Protein AF-A0A2H6BNV5-F1 (afdb_monomer_lite)

Foldseek 3Di:
DDDDPDVVCVVLDDPDDDPVSVVVVVVVCVVVCVPPFDDDPQLFGFCDDDDPVCPPPLSLKGAQVVLQVVLVVCVVVVVNVSSVSSVVSVVVLCVVLVVLVVCVVVVVDDPVPVVSHDDRMARRPVRHDDDPPDDDDDDDDDDPDDDDDDD

Sequence (151 aa):
MLVVHNEKILDFIKYRYSLGDLQRLSAFLSENDVLRFPHLKNGLFPAALVSNETEYTGYANVWLRDNVYLAYSHYIIGQTAIAVKNIQTLMNYFQKFQRRFINIIQGRVNPEKIRERPHIRFEGRTRLFVTCYGSIGGHKLTKSFSGKRLN

Secondary structure (DSSP, 8-state):
----SSGGGGGG--SS--HHHHHHHHHHHHHTTTT-----TTSPPPSS---TTTGGGTTTEEEHHHHHHHHHHHHHTT-HHHHHHHHHHHHHHHHHTHHHHHHHHTT-S-TT-GGGSPPSEEETTT--B-------S--------------

pLDDT: mean 78.8, std 21.8, range [28.17, 97.56]

Organism: NCBI:txid449468

Structure (mmCIF, N/CA/C/O backbone):
data_AF-A0A2H6BNV5-F1
#
_entry.id   AF-A0A2H6BNV5-F1
#
loop_
_atom_site.group_PDB
_atom_site.id
_atom_site.type_symbol
_atom_site.label_atom_id
_atom_site.label_alt_id
_atom_site.label_comp_id
_atom_site.label_asym_id
_atom_site.label_entity_id
_atom_site.label_seq_id
_atom_site.pdbx_PDB_ins_code
_atom_site.Cartn_x
_atom_site.Cartn_y
_atom_site.Cartn_z
_atom_site.occupancy
_atom_site.B_iso_or_equiv
_atom_site.auth_seq_id
_atom_site.auth_comp_id
_atom_site.auth_asym_id
_atom_site.auth_atom_id
_atom_site.pdbx_PDB_model_num
ATOM 1 N N . MET A 1 1 ? 6.605 13.158 29.397 1.00 72.75 1 MET A N 1
ATOM 2 C CA . MET A 1 1 ? 5.371 13.950 29.211 1.00 72.75 1 MET A CA 1
ATOM 3 C C . MET A 1 1 ? 4.685 13.438 27.956 1.00 72.75 1 MET A C 1
ATOM 5 O O . MET A 1 1 ? 5.343 13.393 26.924 1.00 72.75 1 MET A O 1
ATOM 9 N N . LEU A 1 2 ? 3.442 12.965 28.051 1.00 79.81 2 LEU A N 1
ATOM 10 C CA . LEU A 1 2 ? 2.674 12.534 26.880 1.00 79.81 2 LEU A CA 1
ATOM 11 C C . LEU A 1 2 ? 2.121 13.789 26.192 1.00 79.81 2 LEU A C 1
ATOM 13 O O . LEU A 1 2 ? 1.402 14.553 26.828 1.00 79.81 2 LEU A O 1
ATOM 17 N N . VAL A 1 3 ? 2.478 14.017 24.929 1.00 86.06 3 VAL A N 1
ATOM 18 C CA . VAL A 1 3 ? 1.901 15.099 24.120 1.00 86.06 3 VAL A CA 1
ATOM 19 C C . VAL A 1 3 ? 0.809 14.490 23.254 1.00 86.06 3 VAL A C 1
ATOM 21 O O . VAL A 1 3 ? 1.086 13.600 22.452 1.00 86.06 3 VAL A O 1
ATOM 24 N N . VAL A 1 4 ? -0.430 14.948 23.429 1.00 85.75 4 VAL A N 1
ATOM 25 C CA . VAL A 1 4 ? -1.581 14.492 22.646 1.00 85.75 4 VAL A CA 1
ATOM 26 C C . VAL A 1 4 ? -2.132 15.673 21.858 1.00 85.75 4 VAL A C 1
ATOM 28 O O . VAL A 1 4 ? -2.553 16.664 22.438 1.00 85.75 4 VAL A O 1
ATOM 31 N N . HIS A 1 5 ? -2.101 15.570 20.529 1.00 86.94 5 HIS A N 1
ATOM 32 C CA . HIS A 1 5 ? -2.532 16.644 19.624 1.00 86.94 5 HIS A CA 1
ATOM 33 C C . HIS A 1 5 ? -4.038 16.640 19.333 1.00 86.94 5 HIS A C 1
ATOM 35 O O . HIS A 1 5 ? -4.577 17.638 18.870 1.00 86.94 5 HIS A O 1
ATOM 41 N N . ASN A 1 6 ? -4.714 15.519 19.586 1.00 88.19 6 ASN A N 1
ATOM 42 C CA . ASN A 1 6 ? -6.161 15.396 19.478 1.00 88.19 6 ASN A CA 1
ATOM 43 C C . ASN A 1 6 ? -6.688 14.820 20.789 1.00 88.19 6 ASN A C 1
ATOM 45 O O . ASN A 1 6 ? -6.557 13.622 21.037 1.00 88.19 6 ASN A O 1
ATOM 49 N N . GLU A 1 7 ? -7.263 15.682 21.625 1.00 91.00 7 GLU A N 1
ATOM 50 C CA . GLU A 1 7 ? -7.723 15.325 22.971 1.00 91.00 7 GLU A CA 1
ATOM 51 C C . GLU A 1 7 ? -8.748 14.186 22.963 1.00 91.00 7 GLU A C 1
ATOM 53 O O . GLU A 1 7 ? -8.742 13.370 23.878 1.00 91.00 7 GLU A O 1
ATOM 58 N N . LYS A 1 8 ? -9.531 14.026 21.884 1.00 89.38 8 LYS A N 1
ATOM 59 C CA . LYS A 1 8 ? -10.486 12.911 21.734 1.00 89.38 8 LYS A CA 1
ATOM 60 C C . LYS A 1 8 ? -9.814 11.534 21.752 1.00 89.38 8 LYS A C 1
ATOM 62 O O . LYS A 1 8 ? -10.470 10.539 22.030 1.00 89.38 8 LYS A O 1
ATOM 67 N N . ILE A 1 9 ? -8.515 11.453 21.447 1.00 90.12 9 ILE A N 1
ATOM 68 C CA . ILE A 1 9 ? -7.757 10.193 21.487 1.00 90.12 9 ILE A CA 1
ATOM 69 C C . ILE A 1 9 ? -7.527 9.736 22.934 1.00 90.12 9 ILE A C 1
ATOM 71 O O . ILE A 1 9 ? -7.398 8.533 23.160 1.00 90.12 9 ILE A O 1
ATOM 75 N N . LEU A 1 10 ? -7.515 10.651 23.914 1.00 91.19 10 LEU A N 1
ATOM 76 C CA . LEU A 1 10 ? -7.280 10.315 25.325 1.00 91.19 10 LEU A CA 1
ATOM 77 C C . LEU A 1 10 ? -8.274 9.265 25.837 1.00 91.19 10 LEU A C 1
ATOM 79 O O . LEU A 1 10 ? -7.857 8.332 26.521 1.00 91.19 10 LEU A O 1
ATOM 83 N N . ASP A 1 11 ? -9.539 9.344 25.417 1.00 90.75 11 ASP A N 1
ATOM 84 C CA . ASP A 1 11 ? -10.604 8.405 25.803 1.00 90.75 11 ASP A CA 1
ATOM 85 C C . ASP A 1 11 ? -10.349 6.962 25.331 1.00 90.75 11 ASP A C 1
ATOM 87 O O . ASP A 1 11 ? -10.892 5.993 25.881 1.00 90.75 11 ASP A O 1
ATOM 91 N N . PHE A 1 12 ? -9.499 6.804 24.316 1.00 92.00 12 PHE A N 1
ATOM 92 C CA . PHE A 1 12 ? -9.137 5.517 23.735 1.00 92.00 12 PHE A CA 1
ATOM 93 C C . PHE A 1 12 ? -7.801 4.972 24.251 1.00 92.00 12 PHE A C 1
ATOM 95 O O . PHE A 1 12 ? -7.521 3.799 24.016 1.00 92.00 12 PHE A O 1
ATOM 102 N N . ILE A 1 13 ? -6.988 5.754 24.974 1.00 91.94 13 ILE A N 1
ATOM 103 C CA . ILE A 1 13 ? -5.702 5.287 25.519 1.00 91.94 13 ILE A CA 1
ATOM 104 C C . ILE A 1 13 ? -5.954 4.500 26.808 1.00 91.94 13 ILE A C 1
ATOM 106 O O . ILE A 1 13 ? -6.187 5.068 27.874 1.00 91.94 13 ILE A O 1
ATOM 110 N N . LYS A 1 14 ? -5.881 3.168 26.723 1.00 92.81 14 LYS A N 1
ATOM 111 C CA . LYS A 1 14 ? -6.129 2.265 27.859 1.00 92.81 14 LYS A CA 1
ATOM 112 C C . LYS A 1 14 ? -4.999 1.259 28.049 1.00 92.81 14 LYS A C 1
ATOM 114 O O . LYS A 1 14 ? -4.362 0.832 27.090 1.00 92.81 14 LYS A O 1
ATOM 119 N N . TYR A 1 15 ? -4.780 0.840 29.298 1.00 93.62 15 TYR A N 1
ATOM 120 C CA . TYR A 1 15 ? -3.805 -0.210 29.631 1.00 93.62 15 TYR A CA 1
ATOM 121 C C . TYR A 1 15 ? -4.262 -1.605 29.169 1.00 93.62 15 TYR A C 1
ATOM 123 O O . TYR A 1 15 ? -3.446 -2.441 28.789 1.00 93.62 15 TYR A O 1
ATOM 131 N N . ARG A 1 16 ? -5.577 -1.861 29.185 1.00 95.81 16 ARG A N 1
ATOM 132 C CA . ARG A 1 16 ? -6.206 -3.082 28.666 1.00 95.81 16 ARG A CA 1
ATOM 133 C C . ARG A 1 16 ? -7.441 -2.712 27.856 1.00 95.81 16 ARG A C 1
ATOM 135 O O . ARG A 1 16 ? -8.156 -1.783 28.224 1.00 95.81 16 ARG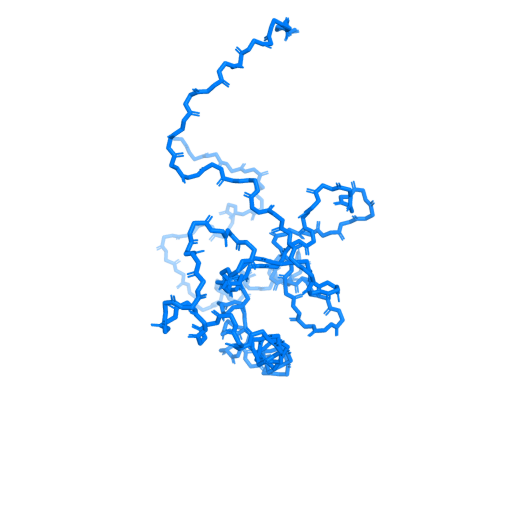 A O 1
ATOM 142 N N . TYR A 1 17 ? -7.689 -3.466 26.791 1.00 96.94 17 TYR A N 1
ATOM 143 C CA . TYR A 1 17 ? -8.820 -3.259 25.892 1.00 96.94 17 TYR A CA 1
ATOM 144 C C . TYR A 1 17 ? -9.797 -4.427 26.001 1.00 96.94 17 TYR A C 1
ATOM 146 O O . TYR A 1 17 ? -9.391 -5.587 25.931 1.00 96.94 17 TYR A O 1
ATOM 154 N N . SER A 1 18 ? -11.082 -4.116 26.154 1.00 96.81 18 SER A N 1
ATOM 155 C CA . SER A 1 18 ? -12.172 -5.069 25.933 1.00 96.81 18 SER A CA 1
ATOM 156 C C . SER A 1 18 ? -12.588 -5.090 24.458 1.00 96.81 18 SER A C 1
ATOM 158 O O . SER A 1 18 ? -12.257 -4.181 23.694 1.00 96.81 18 SER A O 1
ATOM 160 N N . LEU A 1 19 ? -13.379 -6.087 24.052 1.00 96.94 19 LEU A N 1
ATOM 161 C CA . LEU A 1 19 ? -13.967 -6.118 22.707 1.00 96.94 19 LEU A CA 1
ATOM 162 C C . LEU A 1 19 ? -14.780 -4.845 22.405 1.00 96.94 19 LEU A C 1
ATOM 164 O O . LEU A 1 19 ? -14.641 -4.271 21.327 1.00 96.94 19 LEU A O 1
ATOM 168 N N . GLY A 1 20 ? -15.569 -4.365 23.372 1.00 97.38 20 GLY A N 1
ATOM 169 C CA . GLY A 1 20 ? -16.355 -3.138 23.219 1.00 97.38 20 GLY A CA 1
ATOM 170 C C . GLY A 1 20 ? -15.493 -1.879 23.074 1.00 97.38 20 GLY A C 1
ATOM 171 O O . GLY A 1 20 ? -15.877 -0.951 22.365 1.00 97.38 20 GLY A O 1
ATOM 172 N N . ASP A 1 21 ? -14.305 -1.844 23.689 1.00 96.31 21 ASP A N 1
ATOM 173 C CA . ASP A 1 21 ? -13.345 -0.753 23.475 1.00 96.31 21 ASP A CA 1
ATOM 174 C C . ASP A 1 21 ? -12.804 -0.754 22.047 1.00 96.31 21 ASP A C 1
ATOM 176 O O . ASP A 1 21 ? -12.759 0.297 21.411 1.00 96.31 21 ASP A O 1
ATOM 180 N N . LEU A 1 22 ? -12.438 -1.930 21.529 1.00 95.31 22 LEU A N 1
ATOM 181 C CA . LEU A 1 22 ? -11.930 -2.072 20.164 1.00 95.31 22 LEU A CA 1
ATOM 182 C C . LEU A 1 22 ? -12.996 -1.727 19.121 1.00 95.31 22 LEU A C 1
ATOM 184 O O . LEU A 1 22 ? -12.685 -1.073 18.130 1.00 95.31 22 LEU A O 1
ATOM 188 N N . GLN A 1 23 ? -14.253 -2.105 19.358 1.00 95.94 23 GLN A N 1
ATOM 189 C CA . GLN A 1 23 ? -15.372 -1.740 18.485 1.00 95.94 23 GLN A CA 1
ATOM 190 C C . GLN A 1 23 ? -15.587 -0.223 18.447 1.00 95.94 23 GLN A C 1
ATOM 192 O O . GLN A 1 23 ? -15.695 0.347 17.362 1.00 95.94 23 GLN A O 1
ATOM 197 N N . ARG A 1 24 ? -15.573 0.449 19.608 1.00 95.81 24 ARG A N 1
ATOM 198 C CA . ARG A 1 24 ? -15.671 1.917 19.676 1.00 95.81 24 ARG A CA 1
ATOM 199 C C . ARG A 1 24 ? -14.490 2.609 19.005 1.00 95.81 24 ARG A C 1
ATOM 201 O O . ARG A 1 24 ? -14.696 3.569 18.273 1.00 95.81 24 ARG A O 1
ATOM 208 N N . LEU A 1 25 ? -13.270 2.120 19.230 1.00 94.56 25 LEU A N 1
ATOM 209 C CA . LEU A 1 25 ? -12.076 2.657 18.579 1.00 94.56 25 LEU A CA 1
ATOM 210 C C . LEU A 1 25 ? -12.162 2.489 17.059 1.00 94.56 25 LEU A C 1
ATOM 212 O O . LEU A 1 25 ? -11.918 3.436 16.321 1.00 94.56 25 LEU A O 1
ATOM 216 N N . SER A 1 26 ? -12.555 1.307 16.583 1.00 92.38 26 SER A N 1
ATOM 217 C CA . SER A 1 26 ? -12.721 1.045 15.152 1.00 92.38 26 SER A CA 1
ATOM 218 C C . SER A 1 26 ? -13.773 1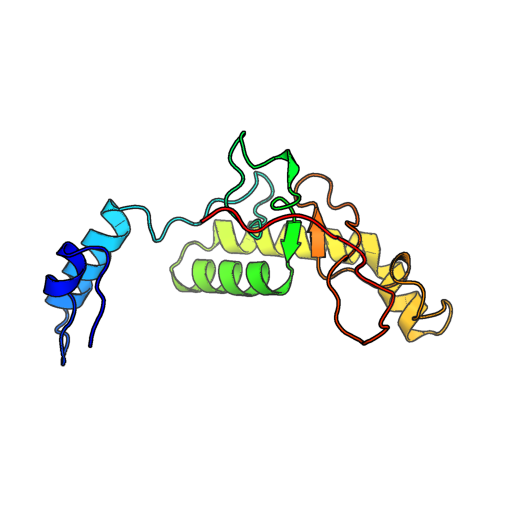.959 14.522 1.00 92.38 26 SER A C 1
ATOM 220 O O . SER A 1 26 ? -13.541 2.470 13.426 1.00 92.38 26 SER A O 1
ATOM 222 N N . ALA A 1 27 ? -14.905 2.181 15.199 1.00 93.62 27 ALA A N 1
ATOM 223 C CA . ALA A 1 27 ? -15.940 3.110 14.748 1.00 93.62 27 ALA A CA 1
ATOM 224 C C . ALA A 1 27 ? -15.398 4.543 14.678 1.00 93.62 27 ALA A C 1
ATOM 226 O O . ALA A 1 27 ? -15.451 5.152 13.615 1.00 93.62 27 ALA A O 1
ATOM 227 N N . PHE A 1 28 ? -14.755 5.022 15.747 1.00 94.75 28 PHE A N 1
ATOM 228 C CA . PHE A 1 28 ? -14.143 6.351 15.792 1.00 94.75 28 PHE A CA 1
ATOM 229 C C . PHE A 1 28 ? -13.125 6.568 14.664 1.00 94.75 28 PHE A C 1
ATOM 231 O O . PHE A 1 28 ? -13.166 7.58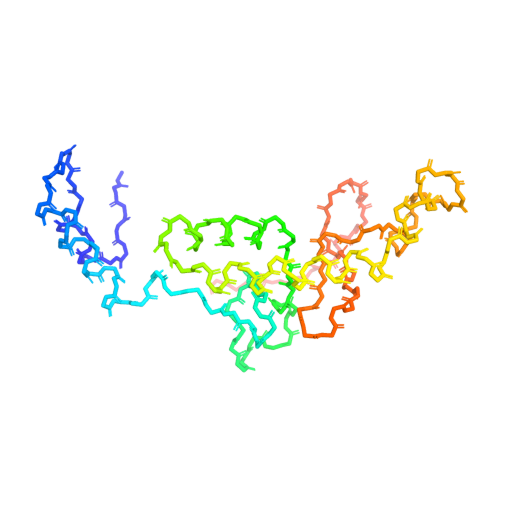6 13.977 1.00 94.75 28 PHE A O 1
ATOM 238 N N . LEU A 1 29 ? -12.226 5.608 14.427 1.00 92.50 29 LEU A N 1
ATOM 239 C CA . LEU A 1 29 ? -11.252 5.702 13.335 1.00 92.50 29 LEU A CA 1
ATOM 240 C C . LEU A 1 29 ? -11.946 5.702 11.961 1.00 92.50 29 LEU A C 1
ATOM 242 O O . LEU A 1 29 ? -11.571 6.476 11.082 1.00 92.50 29 LEU A O 1
ATOM 246 N N . SER A 1 30 ? -12.974 4.872 11.778 1.00 91.00 30 SER A N 1
ATOM 247 C CA . SER A 1 30 ? -13.715 4.789 10.511 1.00 91.00 30 SER A CA 1
ATOM 248 C C . SER A 1 30 ? -14.503 6.068 10.216 1.00 91.00 30 SER A C 1
ATOM 250 O O . SER A 1 30 ? -14.450 6.566 9.098 1.00 91.00 30 SER A O 1
ATOM 252 N N . GLU A 1 31 ? -15.177 6.636 11.219 1.00 93.00 31 GLU A N 1
ATOM 253 C CA . GLU A 1 31 ? -15.935 7.893 11.116 1.00 93.00 31 GLU A CA 1
ATOM 254 C C . GLU A 1 31 ? -15.048 9.094 10.769 1.00 93.00 31 GLU A C 1
ATOM 256 O O . GLU A 1 31 ? -15.509 10.041 10.139 1.00 93.00 31 GLU A O 1
ATOM 261 N N . ASN A 1 32 ? -13.771 9.051 11.155 1.00 91.50 32 ASN A N 1
ATOM 262 C CA . ASN A 1 32 ? -12.792 10.092 10.839 1.00 91.50 32 ASN A CA 1
ATOM 263 C C . ASN A 1 32 ? -11.992 9.794 9.553 1.00 91.50 32 ASN A C 1
ATOM 265 O O . ASN A 1 32 ? -10.982 10.450 9.307 1.00 91.50 32 ASN A O 1
ATOM 269 N N . ASP A 1 33 ? -12.403 8.803 8.749 1.00 88.19 33 ASP A N 1
ATOM 270 C CA . ASP A 1 33 ? -11.788 8.433 7.462 1.00 88.19 33 ASP A CA 1
ATOM 271 C C . ASP A 1 33 ? -10.279 8.085 7.533 1.00 88.19 33 ASP A C 1
ATOM 273 O O . ASP A 1 33 ? -9.602 7.981 6.509 1.00 88.19 33 ASP A O 1
ATOM 277 N N . VAL A 1 34 ? -9.721 7.830 8.724 1.00 87.88 34 VAL A N 1
ATOM 278 C CA . VAL A 1 34 ? -8.266 7.616 8.893 1.00 87.88 34 VAL A CA 1
ATOM 279 C C . VAL A 1 34 ? -7.799 6.236 8.424 1.00 87.88 34 VAL A C 1
ATOM 281 O O . VAL A 1 34 ? -6.605 6.010 8.242 1.00 87.88 34 VAL A O 1
ATOM 284 N N . LEU A 1 35 ? -8.738 5.308 8.222 1.00 86.56 35 LEU A N 1
ATOM 285 C CA . LEU A 1 35 ? -8.488 3.965 7.684 1.00 86.56 35 LEU A CA 1
ATOM 286 C C . LEU A 1 35 ? -8.719 3.886 6.170 1.00 86.56 35 LEU A C 1
ATOM 288 O O . LEU A 1 35 ? -8.626 2.809 5.575 1.00 86.56 35 LEU A O 1
ATOM 292 N N . ARG A 1 36 ? -9.034 5.016 5.529 1.00 85.94 36 ARG A N 1
ATOM 293 C CA . ARG A 1 36 ? -9.221 5.092 4.086 1.00 85.94 36 ARG A CA 1
ATOM 294 C C . ARG A 1 36 ? -7.892 5.420 3.419 1.00 85.94 36 ARG A C 1
ATOM 296 O O . ARG A 1 36 ? -7.294 6.457 3.677 1.00 85.94 36 ARG A O 1
ATOM 303 N N . PHE A 1 37 ? -7.473 4.561 2.495 1.00 87.81 37 PHE A N 1
ATOM 304 C CA . PHE A 1 37 ? -6.259 4.748 1.702 1.00 87.81 37 PHE A CA 1
ATOM 305 C C . PHE A 1 37 ? -6.631 5.103 0.260 1.00 87.81 37 PHE A C 1
ATOM 307 O O . PHE A 1 37 ? -7.035 4.221 -0.504 1.00 87.81 37 PHE A O 1
ATOM 314 N N . PRO A 1 38 ? -6.528 6.379 -0.151 1.00 87.12 38 PRO A N 1
ATOM 315 C CA . PRO A 1 38 ? -6.804 6.754 -1.526 1.00 87.12 38 PRO A CA 1
ATOM 316 C C . PRO A 1 38 ? -5.825 6.087 -2.484 1.00 87.12 38 PRO A C 1
ATOM 318 O O . PRO A 1 38 ? -4.612 6.086 -2.276 1.00 87.12 38 PRO A O 1
ATOM 321 N N . HIS A 1 39 ? -6.366 5.540 -3.564 1.00 88.62 39 HIS A N 1
ATOM 322 C CA . HIS A 1 39 ? -5.592 4.898 -4.612 1.00 88.62 39 HIS A CA 1
ATOM 323 C C . HIS A 1 39 ? -5.957 5.475 -5.976 1.00 88.62 39 HIS A C 1
ATOM 325 O O . HIS A 1 39 ? -7.046 6.006 -6.207 1.00 88.62 39 HIS A O 1
ATOM 331 N N . LEU A 1 40 ? -5.039 5.331 -6.922 1.00 88.94 40 LEU A N 1
ATOM 332 C CA . LEU A 1 40 ? -5.249 5.713 -8.308 1.00 88.94 40 LEU A CA 1
ATOM 333 C C . LEU A 1 40 ? -6.314 4.822 -8.966 1.00 88.94 40 LEU A C 1
ATOM 335 O O . LEU A 1 40 ? -6.623 3.722 -8.499 1.00 88.94 40 LEU A O 1
ATOM 339 N N . LYS A 1 41 ? -6.842 5.252 -10.120 1.00 88.31 41 LYS A N 1
ATOM 340 C CA . LYS A 1 41 ? -7.817 4.461 -10.902 1.00 88.31 41 LYS A CA 1
ATOM 341 C C . LYS A 1 41 ? -7.296 3.071 -11.280 1.00 88.31 41 LYS A C 1
ATOM 343 O O . LYS A 1 41 ? -8.094 2.154 -11.457 1.00 88.31 41 LYS A O 1
ATOM 348 N N . ASN A 1 42 ? -5.978 2.909 -11.390 1.00 89.19 42 ASN A N 1
ATOM 349 C CA . ASN A 1 42 ? -5.323 1.632 -11.667 1.00 89.19 42 ASN A CA 1
ATOM 350 C C . ASN A 1 42 ? -5.065 0.778 -10.407 1.00 89.19 42 ASN A C 1
ATOM 352 O O . ASN A 1 42 ? -4.555 -0.323 -10.534 1.00 89.19 42 ASN A O 1
ATOM 356 N N . GLY A 1 43 ? -5.449 1.237 -9.214 1.00 92.19 43 GLY A N 1
ATOM 357 C CA . GLY A 1 43 ? -5.308 0.497 -7.957 1.00 92.19 43 GLY A CA 1
ATOM 358 C C . GLY A 1 43 ? -3.973 0.691 -7.237 1.00 92.19 43 GLY A C 1
ATOM 359 O O . GLY A 1 43 ? -3.796 0.112 -6.174 1.00 92.19 43 GLY A O 1
ATOM 360 N N . LEU A 1 44 ? -3.043 1.493 -7.771 1.00 93.06 44 LEU A N 1
ATOM 361 C CA . LEU A 1 44 ? -1.796 1.821 -7.074 1.00 93.06 44 LEU A CA 1
ATOM 362 C C . LEU A 1 44 ? -2.017 2.878 -5.988 1.00 93.06 44 LEU A C 1
ATOM 364 O O . LEU A 1 44 ? -2.741 3.853 -6.196 1.00 93.06 44 LEU A O 1
ATOM 368 N N . PHE A 1 45 ? -1.332 2.706 -4.865 1.00 92.12 45 PHE A N 1
ATOM 369 C CA . PHE A 1 45 ? -1.295 3.645 -3.753 1.00 92.12 45 PHE A CA 1
ATOM 370 C C . PHE A 1 45 ? -0.094 4.590 -3.912 1.00 92.12 45 PHE A C 1
ATOM 372 O O . PHE A 1 45 ? 1.047 4.113 -4.010 1.00 92.12 45 PHE A O 1
ATOM 379 N N . PRO A 1 46 ? -0.316 5.914 -3.982 1.00 89.00 46 PRO A N 1
ATOM 380 C CA . PRO A 1 46 ? 0.764 6.892 -3.985 1.00 89.00 46 PRO A CA 1
ATOM 381 C C . PRO A 1 46 ? 1.409 7.007 -2.596 1.00 89.00 46 PRO A C 1
ATOM 383 O O . PRO A 1 46 ? 0.798 6.678 -1.582 1.00 89.00 46 PRO A O 1
ATOM 386 N N . ALA A 1 47 ? 2.646 7.500 -2.553 1.00 81.06 47 ALA A N 1
ATOM 387 C CA . ALA A 1 47 ? 3.408 7.680 -1.316 1.00 81.06 47 ALA A CA 1
ATOM 388 C C . ALA A 1 47 ? 2.819 8.753 -0.387 1.00 81.06 47 ALA A C 1
ATOM 390 O O . ALA A 1 47 ? 3.031 8.704 0.821 1.00 81.06 47 ALA A O 1
ATOM 391 N N . ALA A 1 48 ? 2.107 9.734 -0.946 1.00 75.88 48 ALA A N 1
ATOM 392 C CA . ALA A 1 48 ? 1.324 10.681 -0.168 1.00 75.88 48 ALA A CA 1
ATOM 393 C C . ALA A 1 48 ? 0.016 11.026 -0.886 1.00 75.88 48 ALA A C 1
ATOM 395 O O . ALA A 1 48 ? -0.141 10.794 -2.089 1.00 75.88 48 ALA A O 1
ATOM 396 N N . LEU A 1 49 ? -0.921 11.584 -0.121 1.00 67.19 49 LEU A N 1
ATOM 397 C CA . LEU A 1 49 ? -2.186 12.105 -0.624 1.00 67.19 49 LEU A CA 1
ATOM 398 C C . LEU A 1 49 ? -1.908 13.195 -1.663 1.00 67.19 49 LEU A C 1
ATOM 400 O O . LEU A 1 49 ? -1.374 14.249 -1.334 1.00 67.19 49 LEU A O 1
ATOM 404 N N . VAL A 1 50 ? -2.262 12.920 -2.918 1.00 59.03 50 VAL A N 1
ATOM 405 C CA . VAL A 1 50 ? -2.144 13.888 -4.011 1.00 59.03 50 VAL A CA 1
ATOM 406 C C . VAL A 1 50 ? -3.421 14.725 -4.033 1.00 59.03 50 VAL A C 1
ATOM 408 O O . VAL A 1 50 ? -4.447 14.292 -4.554 1.00 59.03 50 VAL A O 1
ATOM 411 N N . SER A 1 51 ? -3.370 15.903 -3.424 1.00 59.47 51 SER A N 1
ATOM 412 C CA . SER A 1 51 ? -4.320 16.997 -3.652 1.00 59.47 51 SER A CA 1
ATOM 413 C C . SER A 1 51 ? -3.899 17.824 -4.877 1.00 59.47 51 SER A C 1
ATOM 415 O O . SER A 1 51 ? -2.741 17.772 -5.294 1.00 59.47 51 SER A O 1
ATOM 417 N N . ASN A 1 52 ? -4.808 18.633 -5.438 1.00 55.28 52 ASN A N 1
ATOM 418 C CA . ASN A 1 52 ? -4.484 19.558 -6.540 1.00 55.28 52 ASN A CA 1
ATOM 419 C C . ASN A 1 52 ? -3.322 20.514 -6.188 1.00 55.28 52 ASN A C 1
ATOM 421 O O . ASN A 1 52 ? -2.584 20.946 -7.064 1.00 55.28 52 ASN A O 1
ATOM 425 N N . GLU A 1 53 ? -3.114 20.793 -4.901 1.00 52.66 53 GLU A N 1
ATOM 426 C CA . GLU A 1 53 ? -2.035 21.651 -4.390 1.00 52.66 53 GLU A CA 1
ATOM 427 C C . GLU A 1 53 ? -0.682 20.925 -4.258 1.00 52.66 53 GLU A C 1
ATOM 429 O O . GLU A 1 53 ? 0.365 21.559 -4.148 1.00 52.66 53 GLU A O 1
ATOM 434 N N . THR A 1 54 ? -0.672 19.588 -4.291 1.00 52.38 54 THR A N 1
ATOM 435 C CA . THR A 1 54 ? 0.532 18.746 -4.136 1.00 52.38 54 THR A CA 1
ATOM 436 C C . THR A 1 54 ? 0.919 18.006 -5.420 1.00 52.38 54 THR A C 1
ATOM 438 O O . THR A 1 54 ? 1.856 17.205 -5.426 1.00 52.38 54 THR A O 1
ATOM 441 N N . GLU A 1 55 ? 0.258 18.307 -6.543 1.00 50.16 55 GLU A N 1
ATOM 442 C CA . GLU A 1 55 ? 0.534 17.684 -7.844 1.00 50.16 55 GLU A CA 1
ATOM 443 C C . GLU A 1 55 ? 1.959 18.009 -8.354 1.00 50.16 55 GLU A C 1
ATOM 445 O O . GLU A 1 55 ? 2.577 17.196 -9.043 1.00 50.16 55 GLU A O 1
ATOM 450 N N . TYR A 1 56 ? 2.539 19.140 -7.926 1.00 46.22 56 TYR A N 1
ATOM 451 C CA . TYR A 1 56 ? 3.836 19.646 -8.404 1.00 46.22 56 TYR A CA 1
ATOM 452 C C . TYR A 1 56 ? 5.079 19.038 -7.717 1.00 46.22 56 TYR A C 1
ATOM 454 O O . TYR A 1 56 ? 6.200 19.201 -8.192 1.00 46.22 56 TYR A O 1
ATOM 462 N N . THR A 1 57 ? 4.929 18.329 -6.595 1.00 52.06 57 THR A N 1
ATOM 463 C CA . THR A 1 57 ? 6.062 17.955 -5.714 1.00 52.06 57 THR A CA 1
ATOM 464 C C . THR A 1 57 ? 6.538 16.506 -5.872 1.00 52.06 57 THR A C 1
ATOM 466 O O . THR A 1 57 ? 7.427 16.050 -5.153 1.00 52.06 57 THR A O 1
ATOM 469 N N . GLY A 1 58 ? 5.995 15.758 -6.837 1.00 50.84 58 GLY A N 1
ATOM 470 C CA . GLY A 1 58 ? 6.401 14.371 -7.080 1.00 50.84 58 GLY A CA 1
ATOM 471 C C . GLY A 1 58 ? 5.888 13.378 -6.028 1.00 50.84 58 GLY A C 1
ATOM 472 O O . GLY A 1 58 ? 6.380 12.251 -5.966 1.00 50.84 58 GLY A O 1
ATOM 473 N N . TYR A 1 59 ? 4.887 13.734 -5.219 1.00 52.97 59 TYR A N 1
ATOM 474 C CA . TYR A 1 59 ? 4.249 12.797 -4.282 1.00 52.97 59 TYR A CA 1
ATOM 475 C C . TYR A 1 59 ? 3.314 11.773 -4.954 1.00 52.97 59 TYR A C 1
ATOM 477 O O . TYR A 1 59 ? 2.944 10.786 -4.326 1.00 52.97 59 TYR A O 1
ATOM 485 N N . ALA A 1 60 ? 3.039 11.913 -6.258 1.00 63.00 60 ALA A N 1
ATOM 486 C CA . ALA A 1 60 ? 2.372 10.895 -7.087 1.00 63.00 60 ALA A CA 1
ATOM 487 C C . ALA A 1 60 ? 3.236 9.642 -7.367 1.00 63.00 60 ALA A C 1
ATOM 489 O O . ALA A 1 60 ? 2.847 8.750 -8.129 1.00 63.00 60 ALA A O 1
ATOM 490 N N . ASN A 1 61 ? 4.429 9.575 -6.774 1.00 80.56 61 ASN A N 1
ATOM 491 C CA . ASN A 1 61 ? 5.283 8.404 -6.841 1.00 80.56 61 ASN A CA 1
ATOM 492 C C . ASN A 1 61 ? 4.681 7.234 -6.066 1.00 80.56 61 ASN A C 1
ATOM 494 O O . ASN A 1 61 ? 4.188 7.379 -4.952 1.00 80.56 61 ASN A O 1
ATOM 498 N N . VAL A 1 62 ? 4.794 6.058 -6.660 1.00 86.81 62 VAL A N 1
ATOM 499 C CA . VAL A 1 62 ? 4.366 4.774 -6.121 1.00 86.81 62 VAL A CA 1
ATOM 500 C C . VAL A 1 62 ? 5.616 4.010 -5.715 1.00 86.81 62 VAL A C 1
ATOM 502 O O . VAL A 1 62 ? 6.555 3.888 -6.505 1.00 86.81 62 VAL A O 1
ATOM 505 N N . TRP A 1 63 ? 5.627 3.490 -4.489 1.00 90.25 63 TRP A N 1
ATOM 506 C CA . TRP A 1 63 ? 6.662 2.580 -4.002 1.00 90.25 63 TRP A CA 1
ATOM 507 C C . TRP A 1 63 ? 6.151 1.147 -4.013 1.00 90.25 63 TRP A C 1
ATOM 509 O O . TRP A 1 63 ? 5.070 0.864 -3.493 1.00 90.25 63 TRP A O 1
ATOM 519 N N . LEU A 1 64 ? 6.963 0.234 -4.553 1.00 91.38 64 LEU A N 1
ATOM 520 C CA . LEU A 1 64 ? 6.653 -1.194 -4.589 1.00 91.38 64 LEU A CA 1
ATOM 521 C C . LEU A 1 64 ? 6.336 -1.731 -3.190 1.00 91.38 64 LEU A C 1
ATOM 523 O O . LEU A 1 64 ? 5.304 -2.361 -2.993 1.00 91.38 64 LEU A O 1
ATOM 527 N N . ARG A 1 65 ? 7.220 -1.445 -2.227 1.00 92.94 65 ARG A N 1
ATOM 528 C CA . ARG A 1 65 ? 7.105 -1.901 -0.838 1.00 92.94 65 ARG A CA 1
ATOM 529 C C . ARG A 1 65 ? 5.749 -1.523 -0.243 1.00 92.94 65 ARG A 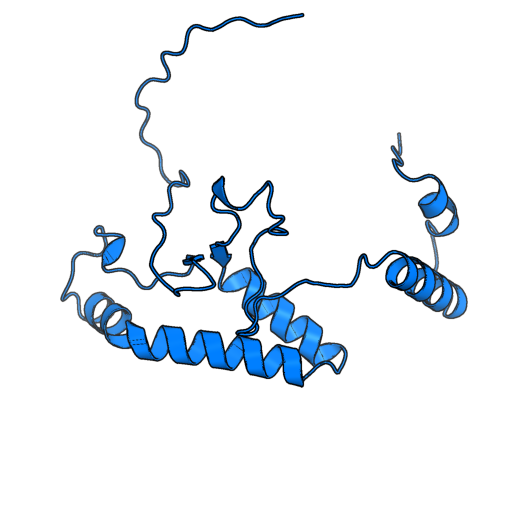C 1
ATOM 531 O O . ARG A 1 65 ? 5.020 -2.394 0.214 1.00 92.94 65 ARG A O 1
ATOM 538 N N . ASP A 1 66 ? 5.414 -0.238 -0.287 1.00 92.62 66 ASP A N 1
ATOM 539 C CA . ASP A 1 66 ? 4.205 0.299 0.338 1.00 92.62 66 ASP A CA 1
ATOM 540 C C . ASP A 1 66 ? 2.946 -0.310 -0.303 1.00 92.62 66 ASP A C 1
ATOM 542 O O . ASP A 1 66 ? 2.004 -0.677 0.391 1.00 92.62 66 ASP A O 1
ATOM 546 N N . ASN A 1 67 ? 2.965 -0.517 -1.623 1.00 95.06 67 ASN A N 1
ATOM 547 C CA . ASN A 1 67 ? 1.847 -1.116 -2.349 1.00 95.06 67 ASN A CA 1
ATOM 548 C C . ASN A 1 67 ? 1.649 -2.598 -2.023 1.00 95.06 67 ASN A C 1
ATOM 550 O O . ASN A 1 67 ? 0.508 -3.022 -1.869 1.00 95.06 67 ASN A O 1
ATOM 554 N N . VAL A 1 68 ? 2.729 -3.371 -1.870 1.00 95.81 68 VAL A N 1
ATOM 555 C CA . VAL A 1 68 ? 2.636 -4.783 -1.465 1.00 95.81 68 VAL A CA 1
ATOM 556 C C . VAL A 1 68 ? 2.026 -4.903 -0.068 1.00 95.81 68 VAL A C 1
ATOM 558 O O . VAL A 1 68 ? 1.110 -5.702 0.124 1.00 95.81 68 VAL A O 1
ATOM 561 N N . TYR A 1 69 ? 2.472 -4.083 0.891 1.00 95.94 69 TYR A N 1
ATOM 562 C CA . TYR A 1 69 ? 1.907 -4.102 2.243 1.00 95.94 69 TYR A CA 1
ATOM 563 C C . TYR A 1 69 ? 0.454 -3.630 2.274 1.00 95.94 69 TYR A C 1
ATOM 565 O O . TYR A 1 69 ? -0.366 -4.277 2.916 1.00 95.94 69 TYR A O 1
ATOM 573 N N . LEU A 1 70 ? 0.104 -2.560 1.555 1.00 95.00 70 LEU A N 1
ATOM 574 C CA . LEU A 1 70 ? -1.281 -2.088 1.496 1.00 95.00 70 LEU A CA 1
ATOM 575 C C . LEU A 1 70 ? -2.198 -3.103 0.809 1.00 95.00 70 LEU A C 1
ATOM 577 O O . LEU A 1 70 ? -3.275 -3.390 1.326 1.00 95.00 70 LEU A O 1
ATOM 581 N N . ALA A 1 71 ? -1.770 -3.709 -0.301 1.00 96.69 71 ALA A N 1
ATOM 582 C CA . ALA A 1 71 ? -2.529 -4.774 -0.951 1.00 96.69 71 ALA A CA 1
ATOM 583 C C . ALA A 1 71 ? -2.748 -5.965 -0.006 1.00 96.69 71 ALA A C 1
ATOM 585 O O . ALA A 1 71 ? -3.864 -6.474 0.082 1.00 96.69 71 ALA A O 1
ATOM 586 N N . TYR A 1 72 ? -1.719 -6.374 0.741 1.00 97.44 72 TYR A N 1
ATOM 587 C CA . TYR A 1 72 ? -1.847 -7.444 1.729 1.00 97.44 72 TYR A CA 1
ATOM 588 C C . TYR A 1 72 ? -2.805 -7.072 2.868 1.00 97.44 72 TYR A C 1
ATOM 590 O O . TYR A 1 72 ? -3.696 -7.853 3.191 1.00 97.44 72 TYR A O 1
ATOM 598 N N . SER A 1 73 ? -2.702 -5.861 3.421 1.00 95.56 73 SER A N 1
ATOM 599 C CA . SER A 1 73 ? -3.635 -5.371 4.442 1.00 95.56 73 SER A CA 1
ATOM 600 C C . SER A 1 73 ? -5.079 -5.385 3.939 1.00 95.56 73 SER A C 1
ATOM 602 O O . SER A 1 73 ? -5.952 -5.911 4.623 1.00 95.56 73 SER A O 1
ATOM 604 N N . HIS A 1 74 ? -5.324 -4.892 2.719 1.00 96.00 74 HIS A N 1
ATOM 605 C CA . HIS A 1 74 ? -6.643 -4.930 2.080 1.00 96.00 74 HIS A CA 1
ATOM 606 C C . HIS A 1 74 ? -7.153 -6.362 1.875 1.00 96.00 74 HIS A C 1
ATOM 608 O O . HIS A 1 74 ? -8.336 -6.621 2.077 1.00 96.00 74 HIS A O 1
ATOM 614 N N . TYR A 1 75 ? -6.279 -7.304 1.515 1.00 97.38 75 TYR A N 1
ATOM 615 C CA . TYR A 1 75 ? -6.641 -8.716 1.402 1.00 97.38 75 TYR A CA 1
ATOM 616 C C . TYR A 1 75 ? -7.084 -9.306 2.749 1.00 97.38 75 TYR A C 1
ATOM 618 O O . TYR A 1 75 ? -8.137 -9.937 2.817 1.00 97.38 75 TYR A O 1
ATOM 626 N N . ILE A 1 76 ? -6.328 -9.051 3.822 1.00 96.94 76 ILE A N 1
ATOM 627 C CA . ILE A 1 76 ? -6.609 -9.580 5.167 1.00 96.94 76 ILE A CA 1
ATOM 628 C C . ILE A 1 76 ? -7.933 -9.049 5.732 1.00 96.94 76 ILE A C 1
ATOM 630 O O . ILE A 1 76 ? -8.647 -9.794 6.398 1.00 96.94 76 ILE A O 1
ATOM 634 N N . ILE A 1 77 ? -8.305 -7.803 5.425 1.00 93.00 77 ILE A N 1
ATOM 635 C CA . ILE A 1 77 ? -9.586 -7.209 5.856 1.00 93.00 77 ILE A CA 1
ATOM 636 C C . ILE A 1 77 ? -10.753 -7.496 4.890 1.00 93.00 77 ILE A C 1
ATOM 638 O O . ILE A 1 77 ? -11.798 -6.854 4.977 1.00 93.00 77 ILE A O 1
ATOM 642 N N . GLY A 1 78 ? -10.585 -8.424 3.940 1.00 95.75 78 GLY A N 1
ATOM 643 C CA . GLY A 1 78 ? -11.640 -8.853 3.011 1.00 95.75 78 GLY A CA 1
ATOM 644 C C . GLY A 1 78 ? -11.886 -7.919 1.819 1.00 95.75 78 GLY A C 1
ATOM 645 O O . GLY A 1 78 ? -12.773 -8.168 1.004 1.00 95.75 78 GLY A O 1
ATOM 646 N N . GLN A 1 79 ? -11.084 -6.866 1.646 1.00 95.25 79 GLN A N 1
ATOM 647 C CA . GLN A 1 79 ? -11.143 -5.954 0.496 1.00 95.25 79 GLN A CA 1
ATOM 648 C C . GLN A 1 79 ? -10.327 -6.498 -0.691 1.00 95.25 79 GLN A C 1
ATOM 650 O O . GLN A 1 79 ? -9.492 -5.816 -1.295 1.00 95.25 79 GLN A O 1
ATOM 655 N N . THR A 1 80 ? -10.585 -7.757 -1.050 1.00 96.94 80 THR A N 1
ATOM 656 C CA . THR A 1 80 ? -9.801 -8.538 -2.018 1.00 96.94 80 THR A CA 1
ATOM 657 C C . THR A 1 80 ? -9.735 -7.892 -3.402 1.00 96.94 80 THR A C 1
ATOM 659 O O . THR A 1 80 ? -8.685 -7.921 -4.038 1.00 96.94 80 THR A O 1
ATOM 662 N N . ALA A 1 81 ? -10.813 -7.255 -3.869 1.00 96.81 81 ALA A N 1
ATOM 663 C CA . ALA A 1 81 ? -10.832 -6.605 -5.182 1.00 96.81 81 ALA A CA 1
ATOM 664 C C . ALA A 1 81 ? -9.795 -5.468 -5.299 1.00 96.81 81 ALA A C 1
ATOM 666 O O . ALA A 1 81 ? -9.154 -5.318 -6.342 1.00 96.81 81 ALA A O 1
ATOM 667 N N . ILE A 1 82 ? -9.591 -4.699 -4.222 1.00 95.81 82 ILE A N 1
ATOM 668 C CA . ILE A 1 82 ? -8.587 -3.626 -4.165 1.00 95.81 82 ILE A CA 1
ATOM 669 C C . ILE A 1 82 ? -7.182 -4.235 -4.229 1.00 95.81 82 ILE A C 1
ATOM 671 O O . ILE A 1 82 ? -6.356 -3.809 -5.040 1.00 95.81 82 ILE A O 1
ATOM 675 N N . ALA A 1 83 ? -6.941 -5.278 -3.431 1.00 97.12 83 ALA A N 1
ATOM 676 C CA . ALA A 1 83 ? -5.668 -5.990 -3.393 1.00 97.12 83 ALA A CA 1
ATOM 677 C C . ALA A 1 83 ? -5.294 -6.586 -4.762 1.00 97.12 83 ALA A C 1
ATOM 679 O O . ALA A 1 83 ? -4.198 -6.344 -5.270 1.00 97.12 83 ALA A O 1
ATOM 680 N N . VAL A 1 84 ? -6.223 -7.307 -5.399 1.00 97.56 84 VAL A N 1
ATOM 681 C CA . VAL A 1 84 ? -6.010 -7.939 -6.710 1.00 97.56 84 VAL A CA 1
ATOM 682 C C . VAL A 1 84 ? -5.672 -6.895 -7.768 1.00 97.56 84 VAL A C 1
ATOM 684 O O . VAL A 1 84 ? -4.694 -7.056 -8.497 1.00 97.56 84 VAL A O 1
ATOM 687 N N . LYS A 1 85 ? -6.423 -5.791 -7.822 1.00 97.50 85 LYS A N 1
ATOM 688 C CA . LYS A 1 85 ? -6.192 -4.727 -8.805 1.00 97.50 85 LYS A CA 1
ATOM 689 C C . LYS A 1 85 ? -4.817 -4.070 -8.646 1.00 97.50 85 LYS A C 1
ATOM 691 O O . LYS A 1 85 ? -4.156 -3.773 -9.647 1.00 97.50 85 LYS A O 1
ATOM 696 N N . ASN A 1 86 ? -4.376 -3.868 -7.402 1.00 97.12 86 ASN A N 1
ATOM 697 C CA . ASN A 1 86 ? -3.043 -3.355 -7.101 1.00 97.12 86 ASN A CA 1
ATOM 698 C C . ASN A 1 86 ? -1.949 -4.301 -7.623 1.00 97.12 86 ASN A C 1
ATOM 700 O O . ASN A 1 86 ? -1.123 -3.900 -8.448 1.00 97.12 86 ASN A O 1
ATOM 704 N N . ILE A 1 87 ? -1.993 -5.569 -7.202 1.00 96.62 87 ILE A N 1
ATOM 705 C CA . ILE A 1 87 ? -0.979 -6.570 -7.554 1.00 96.62 87 ILE A CA 1
ATOM 706 C C . ILE A 1 87 ? -0.953 -6.830 -9.062 1.00 96.62 87 ILE A C 1
ATOM 708 O O . ILE A 1 87 ? 0.127 -6.852 -9.648 1.00 96.62 87 ILE A O 1
ATOM 712 N N . GLN A 1 88 ? -2.109 -6.929 -9.725 1.00 97.06 88 GLN A N 1
ATOM 713 C CA . GLN A 1 88 ? -2.180 -7.060 -11.186 1.00 97.06 88 GLN A CA 1
ATOM 714 C C . GLN A 1 88 ? -1.484 -5.896 -11.896 1.00 97.06 88 GLN A C 1
ATOM 716 O O . GLN A 1 88 ? -0.750 -6.096 -12.864 1.00 97.06 88 GLN A O 1
ATOM 721 N N . THR A 1 89 ? -1.663 -4.669 -11.404 1.00 95.44 89 THR A N 1
ATOM 722 C CA . THR A 1 89 ? -0.992 -3.501 -11.985 1.00 95.44 89 THR A CA 1
ATOM 723 C C . THR A 1 89 ? 0.524 -3.552 -11.788 1.00 95.44 89 THR A C 1
ATOM 725 O O . THR A 1 89 ? 1.260 -3.231 -12.725 1.00 95.44 89 THR A O 1
ATOM 728 N N . LEU A 1 90 ? 1.002 -3.997 -10.621 1.00 94.00 90 LEU A N 1
ATOM 729 C CA . LEU A 1 90 ? 2.432 -4.212 -10.370 1.00 94.00 90 LEU A CA 1
ATOM 730 C C . LEU A 1 90 ? 3.010 -5.325 -11.255 1.00 94.00 90 LEU A C 1
ATOM 732 O O . LEU A 1 90 ? 4.070 -5.139 -11.852 1.00 94.00 90 LEU A O 1
ATOM 736 N N . MET A 1 91 ? 2.305 -6.449 -11.396 1.00 94.38 91 MET A N 1
ATOM 737 C CA . MET A 1 91 ? 2.713 -7.556 -12.266 1.00 94.38 91 MET A CA 1
ATOM 738 C C . MET A 1 91 ? 2.847 -7.095 -13.717 1.00 94.38 91 MET A C 1
ATOM 740 O O . MET A 1 91 ? 3.896 -7.296 -14.325 1.00 94.38 91 MET A O 1
ATOM 744 N N . ASN A 1 92 ? 1.838 -6.393 -14.240 1.00 93.00 92 ASN A N 1
ATOM 745 C CA . ASN A 1 92 ? 1.862 -5.846 -15.598 1.00 93.00 92 ASN A CA 1
ATOM 746 C C . ASN A 1 92 ? 3.038 -4.880 -15.806 1.00 93.00 92 ASN A C 1
ATOM 748 O O . ASN A 1 92 ? 3.678 -4.880 -16.860 1.00 93.00 92 ASN A O 1
ATOM 752 N N . TYR A 1 93 ? 3.350 -4.062 -14.797 1.00 90.56 93 TYR A N 1
ATOM 753 C CA . TYR A 1 93 ? 4.509 -3.177 -14.832 1.00 90.56 93 TYR A CA 1
ATOM 754 C C . TYR A 1 93 ? 5.825 -3.966 -14.917 1.00 90.56 93 TYR A C 1
ATOM 756 O O . TYR A 1 93 ? 6.630 -3.718 -15.817 1.00 90.56 93 TYR A O 1
ATOM 764 N N . PHE A 1 94 ? 6.047 -4.947 -14.040 1.00 90.25 94 PHE A N 1
ATOM 765 C CA . PHE A 1 94 ? 7.299 -5.710 -14.049 1.00 90.25 94 PHE A CA 1
ATOM 766 C C . PHE A 1 94 ? 7.439 -6.636 -15.251 1.00 90.25 94 PHE A C 1
ATOM 768 O O . PHE A 1 94 ? 8.554 -6.794 -15.740 1.00 90.25 94 PHE A O 1
ATOM 775 N N . GLN A 1 95 ? 6.342 -7.171 -15.786 1.00 92.31 95 GLN A N 1
ATOM 776 C CA . GLN A 1 95 ? 6.354 -7.899 -17.055 1.00 92.31 95 GLN A CA 1
ATOM 777 C C . GLN A 1 95 ? 6.812 -6.991 -18.202 1.00 92.31 95 GLN A C 1
ATOM 779 O O . GLN A 1 95 ? 7.744 -7.337 -18.927 1.00 92.31 95 GLN A O 1
ATOM 784 N N . LYS A 1 96 ? 6.256 -5.774 -18.309 1.00 89.94 96 LYS A N 1
ATOM 785 C CA . LYS A 1 96 ? 6.670 -4.789 -19.325 1.00 89.94 96 LYS A CA 1
ATOM 786 C C . LYS A 1 96 ? 8.166 -4.453 -19.249 1.00 89.94 96 LYS A C 1
ATOM 788 O O . LYS A 1 96 ? 8.798 -4.222 -20.278 1.00 89.94 96 LYS A O 1
ATOM 793 N N . PHE A 1 97 ? 8.739 -4.421 -18.046 1.00 88.69 97 PHE A N 1
ATOM 794 C CA . PHE A 1 97 ? 10.145 -4.070 -17.817 1.00 88.69 97 PHE A CA 1
ATOM 795 C C . PHE A 1 97 ? 11.048 -5.268 -17.483 1.00 88.69 97 PHE A C 1
ATOM 797 O O . PHE A 1 97 ? 12.195 -5.068 -17.076 1.00 88.69 97 PHE A O 1
ATOM 804 N N . GLN A 1 98 ? 10.590 -6.502 -17.717 1.00 90.88 98 GLN A N 1
ATOM 805 C CA . GLN A 1 98 ? 11.307 -7.737 -17.371 1.00 90.88 98 GLN A CA 1
ATOM 806 C C . GLN A 1 98 ? 12.723 -7.776 -17.958 1.00 90.88 98 GLN A C 1
ATOM 808 O O . GLN A 1 98 ? 13.666 -8.216 -17.299 1.00 90.88 98 GLN A O 1
ATOM 813 N N . ARG A 1 99 ? 12.901 -7.237 -19.173 1.00 91.12 99 ARG A N 1
ATOM 814 C CA . ARG A 1 99 ? 14.204 -7.162 -19.852 1.00 91.12 99 ARG A CA 1
ATOM 815 C C . ARG A 1 99 ? 15.287 -6.492 -19.000 1.00 91.12 99 ARG A C 1
ATOM 817 O O . ARG A 1 99 ? 16.447 -6.872 -19.104 1.00 91.12 99 ARG A O 1
ATOM 824 N N . ARG A 1 100 ? 14.929 -5.535 -18.138 1.00 89.50 100 ARG A N 1
ATOM 825 C CA . ARG A 1 100 ? 15.884 -4.867 -17.236 1.00 89.50 100 ARG A CA 1
AT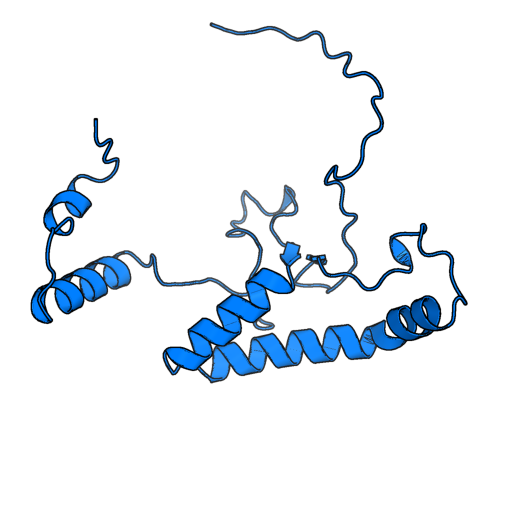OM 826 C C . ARG A 1 100 ? 16.438 -5.814 -16.178 1.00 89.50 100 ARG A C 1
ATOM 828 O O . ARG A 1 100 ? 17.636 -5.791 -15.923 1.00 89.50 100 ARG A O 1
ATOM 835 N N . PHE A 1 101 ? 15.595 -6.680 -15.613 1.00 90.12 101 PHE A N 1
ATOM 836 C CA . PHE A 1 101 ? 16.053 -7.714 -14.682 1.00 90.12 101 PHE A CA 1
ATOM 837 C C . PHE A 1 101 ? 17.006 -8.678 -15.383 1.00 90.12 101 PHE A C 1
ATOM 839 O O . PHE A 1 101 ? 18.113 -8.895 -14.905 1.00 90.12 101 PHE A O 1
ATOM 846 N N . ILE A 1 102 ? 16.598 -9.193 -16.546 1.00 93.25 102 ILE A N 1
ATOM 847 C CA . ILE A 1 102 ? 17.388 -10.154 -17.327 1.00 93.25 102 ILE A CA 1
ATOM 848 C C . ILE A 1 102 ? 18.759 -9.569 -17.681 1.00 93.25 102 ILE A C 1
ATOM 850 O O . ILE A 1 102 ? 19.781 -10.207 -17.445 1.00 93.25 102 ILE A O 1
ATOM 854 N N . ASN A 1 103 ? 18.791 -8.339 -18.197 1.00 92.75 103 ASN A N 1
ATOM 855 C CA . ASN A 1 103 ? 20.034 -7.695 -18.605 1.00 92.75 103 ASN A CA 1
ATOM 856 C C . ASN A 1 103 ? 20.991 -7.451 -17.431 1.00 92.75 103 ASN A C 1
ATOM 858 O O . ASN A 1 103 ? 22.195 -7.618 -17.610 1.00 92.75 103 ASN A O 1
ATOM 862 N N . ILE A 1 104 ? 20.479 -7.079 -16.252 1.00 90.00 104 ILE A N 1
ATOM 863 C CA . ILE A 1 104 ? 21.296 -6.914 -15.040 1.00 90.00 104 ILE A CA 1
ATOM 864 C C . ILE A 1 104 ? 21.849 -8.265 -14.572 1.00 90.00 104 ILE A C 1
ATOM 866 O O . ILE A 1 104 ? 23.051 -8.379 -14.357 1.00 90.00 104 ILE A O 1
ATOM 870 N N . ILE A 1 105 ? 20.999 -9.295 -14.468 1.00 90.44 105 ILE A N 1
ATOM 871 C CA . ILE A 1 105 ? 21.395 -10.643 -14.017 1.00 90.44 105 ILE A CA 1
ATOM 872 C C . ILE A 1 105 ? 22.464 -11.240 -14.939 1.00 90.44 105 ILE A C 1
ATOM 874 O O . ILE A 1 105 ? 23.405 -11.874 -14.476 1.00 90.44 105 ILE A O 1
ATOM 878 N N . GLN A 1 106 ? 22.336 -11.015 -16.246 1.00 95.44 106 GLN A N 1
ATOM 879 C CA . GLN A 1 106 ? 23.260 -11.533 -17.256 1.00 95.44 106 GLN A CA 1
ATOM 880 C C . GLN A 1 106 ? 24.482 -10.630 -17.495 1.00 95.44 106 GLN A C 1
ATOM 882 O O . GLN A 1 106 ? 25.252 -10.903 -18.412 1.00 95.44 106 GLN A O 1
ATOM 887 N N . GLY A 1 107 ? 24.645 -9.534 -16.745 1.00 91.75 107 GLY A N 1
ATOM 888 C CA . GLY A 1 107 ? 25.783 -8.617 -16.896 1.00 91.75 107 GLY A CA 1
ATOM 889 C C . GLY A 1 107 ? 25.822 -7.849 -18.225 1.00 91.75 107 GLY A C 1
ATOM 890 O O . GLY A 1 107 ? 26.864 -7.326 -18.606 1.00 91.75 107 GLY A O 1
ATOM 891 N N . ARG A 1 108 ? 24.697 -7.759 -18.946 1.00 93.06 108 ARG A N 1
ATOM 892 C CA . ARG A 1 108 ? 24.599 -7.092 -20.262 1.00 93.06 108 ARG A CA 1
ATOM 893 C C . ARG A 1 108 ? 24.562 -5.567 -20.172 1.00 93.06 108 ARG A C 1
ATOM 895 O O . ARG A 1 108 ? 24.694 -4.887 -21.186 1.00 93.06 108 ARG A O 1
ATOM 902 N N . VAL A 1 109 ? 24.324 -5.022 -18.982 1.00 91.75 109 VAL A N 1
ATOM 903 C CA . VAL A 1 109 ? 24.264 -3.579 -18.719 1.00 91.75 109 VAL A CA 1
ATOM 904 C C . VAL A 1 109 ? 25.037 -3.250 -17.449 1.00 91.75 109 VAL A C 1
ATOM 906 O O . VAL A 1 109 ? 25.110 -4.067 -16.536 1.00 91.75 109 VAL A O 1
ATOM 909 N N . ASN A 1 110 ? 25.591 -2.037 -17.380 1.00 87.62 110 ASN A N 1
ATOM 910 C CA . ASN A 1 110 ? 26.286 -1.559 -16.188 1.00 87.62 110 ASN A CA 1
ATOM 911 C C . ASN A 1 110 ? 25.265 -1.271 -15.070 1.00 87.62 110 ASN A C 1
ATOM 913 O O . ASN A 1 110 ? 24.438 -0.367 -15.250 1.00 87.62 110 ASN A O 1
ATOM 917 N N . PRO A 1 111 ? 25.342 -1.960 -13.915 1.00 83.44 111 PRO A N 1
ATOM 918 C CA . PRO A 1 111 ? 24.471 -1.694 -12.786 1.00 83.44 111 PRO A CA 1
ATOM 919 C C . PRO A 1 111 ? 24.530 -0.240 -12.335 1.00 83.44 111 PRO A C 1
ATOM 921 O O . PRO A 1 111 ? 23.498 0.278 -11.955 1.00 83.44 111 PRO A O 1
ATOM 924 N N . GLU A 1 112 ? 25.644 0.485 -12.429 1.00 86.81 112 GLU A N 1
ATOM 925 C CA . GLU A 1 112 ? 25.735 1.899 -12.013 1.00 86.81 112 GLU A CA 1
ATOM 926 C C . GLU A 1 112 ? 24.808 2.850 -12.787 1.00 86.81 112 GLU A C 1
ATOM 928 O O . GLU A 1 112 ? 24.456 3.932 -12.311 1.00 86.81 112 GLU A O 1
ATOM 933 N N . LYS A 1 113 ? 24.298 2.427 -13.947 1.00 84.62 113 LYS A N 1
ATOM 934 C CA . LYS A 1 113 ? 23.294 3.188 -14.695 1.00 84.62 113 LYS A CA 1
ATOM 935 C C . LYS A 1 113 ? 21.899 2.945 -14.114 1.00 84.62 113 LYS A C 1
ATOM 937 O O . LYS A 1 113 ? 21.193 2.026 -14.516 1.00 84.62 113 LYS A O 1
ATOM 942 N N . ILE A 1 114 ? 21.451 3.832 -13.219 1.00 80.31 114 ILE A N 1
ATOM 943 C CA . ILE A 1 114 ? 20.153 3.743 -12.510 1.00 80.31 114 ILE A CA 1
ATOM 944 C C . ILE A 1 114 ? 18.959 3.472 -13.448 1.00 80.31 114 ILE A C 1
ATOM 946 O O . ILE A 1 114 ? 18.060 2.718 -13.084 1.00 80.31 114 ILE A O 1
ATOM 950 N N . ARG A 1 115 ? 18.944 4.051 -14.658 1.00 78.81 115 ARG A N 1
ATOM 951 C CA . ARG A 1 115 ? 17.861 3.874 -15.650 1.00 78.81 115 ARG A CA 1
ATOM 952 C C . ARG A 1 115 ? 17.738 2.443 -16.192 1.00 78.81 115 ARG A C 1
ATOM 954 O O . ARG A 1 115 ? 16.651 2.049 -16.609 1.00 78.81 115 ARG A O 1
ATOM 961 N N . GLU A 1 116 ? 18.832 1.686 -16.175 1.00 79.88 116 GLU A N 1
ATOM 962 C CA . GLU A 1 116 ? 18.886 0.289 -16.624 1.00 7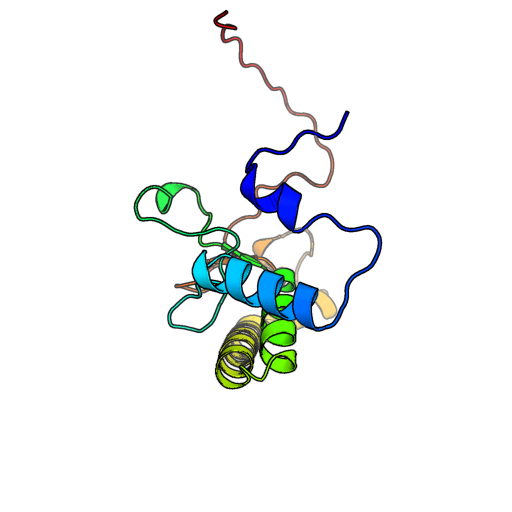9.88 116 GLU A CA 1
ATOM 963 C C . GLU A 1 116 ? 18.439 -0.684 -15.526 1.00 79.88 116 GLU A C 1
ATOM 965 O O . GLU A 1 116 ? 18.084 -1.828 -15.814 1.00 79.88 116 GLU A O 1
ATOM 970 N N . ARG A 1 117 ? 18.403 -0.228 -14.266 1.00 82.88 117 ARG A N 1
ATOM 971 C CA . ARG A 1 117 ? 17.931 -1.031 -13.137 1.00 82.88 117 ARG A CA 1
ATOM 972 C C . ARG A 1 117 ? 16.406 -1.196 -13.195 1.00 82.88 117 ARG A C 1
ATOM 974 O O . ARG A 1 117 ? 15.686 -0.270 -13.587 1.00 82.88 117 ARG A O 1
ATOM 981 N N . PRO A 1 118 ? 15.871 -2.335 -12.736 1.00 83.25 118 PRO A N 1
ATOM 982 C CA . PRO A 1 118 ? 14.468 -2.425 -12.364 1.00 83.25 118 PRO A CA 1
ATOM 983 C C . PRO A 1 118 ? 14.102 -1.367 -11.322 1.00 83.25 118 PRO A C 1
ATOM 985 O O . PRO A 1 118 ? 14.815 -1.184 -10.336 1.00 83.25 118 PRO A O 1
ATOM 988 N N . HIS A 1 119 ? 12.995 -0.654 -11.526 1.00 84.12 119 HIS A N 1
ATOM 989 C CA . HIS A 1 119 ? 12.599 0.403 -10.598 1.00 84.12 119 HIS A CA 1
ATOM 990 C C . HIS A 1 119 ? 11.620 -0.105 -9.550 1.00 84.12 119 HIS A C 1
ATOM 992 O O . HIS A 1 119 ? 10.608 -0.721 -9.877 1.00 84.12 119 HIS A O 1
ATOM 998 N N . ILE A 1 120 ? 11.903 0.253 -8.301 1.00 84.06 120 ILE A N 1
ATOM 999 C CA . ILE A 1 120 ? 11.042 0.018 -7.134 1.00 84.06 120 ILE A CA 1
ATOM 1000 C C . ILE A 1 120 ? 10.216 1.259 -6.747 1.00 84.06 120 ILE A C 1
ATOM 1002 O O . ILE A 1 120 ? 9.369 1.179 -5.859 1.00 84.06 120 ILE A O 1
ATOM 1006 N N . ARG A 1 121 ? 10.471 2.391 -7.420 1.00 84.94 121 ARG A N 1
ATOM 1007 C CA . ARG A 1 121 ? 9.742 3.661 -7.323 1.00 84.94 121 ARG A CA 1
ATOM 1008 C C . ARG A 1 121 ? 9.486 4.199 -8.728 1.00 84.94 121 ARG A C 1
ATOM 1010 O O . ARG A 1 121 ? 10.416 4.251 -9.534 1.00 84.94 121 ARG A O 1
ATOM 1017 N N . PHE A 1 122 ? 8.254 4.593 -9.017 1.00 81.69 122 PHE A N 1
ATOM 1018 C CA . PHE A 1 122 ? 7.850 5.097 -10.333 1.00 81.69 122 PHE A CA 1
ATOM 1019 C C . PHE A 1 122 ? 6.600 5.978 -10.229 1.00 81.69 122 PHE A C 1
ATOM 1021 O O . PHE A 1 122 ? 5.909 5.963 -9.214 1.00 81.69 122 PHE A O 1
ATOM 1028 N N . GLU A 1 123 ? 6.304 6.757 -11.266 1.00 81.88 123 GLU A N 1
ATOM 1029 C CA . GLU A 1 123 ? 5.113 7.611 -11.292 1.00 81.88 123 GLU A CA 1
ATOM 1030 C C . GLU A 1 123 ? 3.858 6.751 -11.497 1.00 81.88 123 GLU A C 1
ATOM 1032 O O . GLU A 1 123 ? 3.804 5.920 -12.400 1.00 81.88 123 GLU A O 1
ATOM 1037 N N . GLY A 1 124 ? 2.847 6.898 -10.641 1.00 70.94 124 GLY A N 1
ATOM 1038 C CA . GLY A 1 124 ? 1.743 5.939 -10.587 1.00 70.94 124 GLY A CA 1
ATOM 1039 C C . GLY A 1 124 ? 0.785 5.947 -11.782 1.00 70.94 124 GLY A C 1
ATOM 1040 O O . GLY A 1 124 ? 0.190 4.903 -12.073 1.00 70.94 124 GLY A O 1
ATOM 1041 N N . ARG A 1 125 ? 0.602 7.078 -12.484 1.00 75.81 125 ARG A N 1
ATOM 1042 C CA . ARG A 1 125 ? -0.370 7.195 -13.591 1.00 75.81 125 ARG A CA 1
ATOM 1043 C C . ARG A 1 125 ? 0.207 6.669 -14.907 1.00 75.81 125 ARG A C 1
ATOM 1045 O O . ARG A 1 125 ? -0.388 5.790 -15.528 1.00 75.81 125 ARG A O 1
ATOM 1052 N N . THR A 1 126 ? 1.370 7.169 -15.309 1.00 71.81 126 THR A N 1
ATOM 1053 C CA . THR A 1 126 ? 2.086 6.807 -16.544 1.00 71.81 126 THR A CA 1
ATOM 1054 C C . THR A 1 126 ? 2.971 5.577 -16.371 1.00 71.81 126 THR A C 1
ATOM 1056 O O . THR A 1 126 ? 3.326 4.932 -17.361 1.00 71.81 126 THR A O 1
ATOM 1059 N N . ARG A 1 127 ? 3.308 5.214 -15.122 1.00 68.50 127 ARG A N 1
ATOM 1060 C CA . ARG A 1 127 ? 4.249 4.129 -14.794 1.00 68.50 127 ARG A CA 1
ATOM 1061 C C . ARG A 1 127 ? 5.618 4.374 -15.428 1.00 68.50 127 ARG A C 1
ATOM 1063 O O . ARG A 1 127 ? 6.328 3.435 -15.786 1.00 68.50 127 ARG A O 1
ATOM 1070 N N . LEU A 1 128 ? 5.960 5.648 -15.612 1.00 60.38 128 LEU A N 1
ATOM 1071 C CA . LEU A 1 128 ? 7.267 6.079 -16.073 1.00 60.38 128 LEU A CA 1
ATOM 1072 C C . LEU A 1 128 ? 8.233 6.176 -14.897 1.00 60.38 128 LEU A C 1
ATOM 1074 O O . LEU A 1 128 ? 7.860 6.365 -13.736 1.00 60.38 128 LEU A O 1
ATOM 1078 N N . PHE A 1 129 ? 9.509 6.033 -15.227 1.00 50.81 129 PHE A N 1
ATOM 1079 C CA . PHE A 1 129 ? 10.588 6.221 -14.277 1.00 50.81 129 PHE A CA 1
ATOM 1080 C C . PHE A 1 129 ? 10.588 7.651 -13.740 1.00 50.81 129 PHE A C 1
ATOM 1082 O O . PHE A 1 129 ? 10.580 8.608 -14.512 1.00 50.81 129 PHE A O 1
ATOM 1089 N N . VAL A 1 130 ? 10.699 7.772 -12.420 1.00 55.81 130 VAL A N 1
ATOM 1090 C CA . VAL A 1 130 ? 11.066 9.023 -11.762 1.00 55.81 130 VAL A CA 1
ATOM 1091 C C . VAL A 1 130 ? 12.444 8.825 -11.166 1.00 55.81 130 VAL A C 1
ATOM 1093 O O . VAL A 1 130 ? 12.679 7.869 -10.427 1.00 55.81 130 VAL A O 1
ATOM 1096 N N . THR A 1 131 ? 13.370 9.717 -11.508 1.00 44.34 131 THR A N 1
ATOM 1097 C CA . THR A 1 131 ? 14.715 9.723 -10.938 1.00 44.34 131 THR A CA 1
ATOM 1098 C C . THR A 1 131 ? 14.637 9.764 -9.420 1.00 44.34 131 THR A C 1
ATOM 1100 O O . THR A 1 131 ? 14.075 10.695 -8.845 1.00 44.34 131 THR A O 1
ATOM 1103 N N . CYS A 1 132 ? 15.237 8.769 -8.766 1.00 40.03 132 CYS A N 1
ATOM 1104 C CA . CYS A 1 132 ? 15.516 8.818 -7.341 1.00 40.03 132 CYS A CA 1
ATOM 1105 C C . CYS A 1 132 ? 16.553 9.919 -7.078 1.00 40.03 132 CYS A C 1
ATOM 1107 O O . CYS A 1 132 ? 17.745 9.640 -7.028 1.00 40.03 132 CYS A O 1
ATOM 1109 N N . TYR A 1 133 ? 16.123 11.165 -6.892 1.00 32.69 133 TYR A N 1
ATOM 1110 C CA . TYR A 1 133 ? 16.896 12.090 -6.068 1.00 32.69 133 TYR A CA 1
ATOM 1111 C C . TYR A 1 133 ? 16.520 11.805 -4.616 1.00 32.69 133 TYR A C 1
ATOM 1113 O O . TYR A 1 133 ? 15.516 12.273 -4.091 1.00 32.69 133 TYR A O 1
ATOM 1121 N N . GLY A 1 134 ? 17.302 10.916 -4.016 1.00 29.86 134 GLY A N 1
ATOM 1122 C CA . GLY A 1 134 ? 17.204 10.497 -2.628 1.00 29.86 134 GLY A CA 1
ATOM 1123 C C . GLY A 1 134 ? 18.550 9.915 -2.241 1.00 29.86 134 GLY A C 1
ATOM 1124 O O . GLY A 1 134 ? 18.829 8.758 -2.531 1.00 29.86 134 GLY A O 1
ATOM 1125 N N . SER A 1 135 ? 19.396 10.778 -1.684 1.00 33.50 135 SER A N 1
ATOM 1126 C CA . SER A 1 135 ? 20.739 10.489 -1.189 1.00 33.50 135 SER A CA 1
ATOM 1127 C C . SER A 1 135 ? 20.747 9.248 -0.292 1.00 33.50 135 SER A C 1
ATOM 1129 O O . SER A 1 135 ? 20.249 9.290 0.830 1.00 33.50 135 SER A O 1
ATOM 1131 N N . ILE A 1 136 ? 21.320 8.152 -0.785 1.00 37.22 136 ILE A N 1
ATOM 1132 C CA . ILE A 1 136 ? 21.844 7.054 0.028 1.00 37.22 136 ILE A CA 1
ATOM 1133 C C . ILE A 1 136 ? 23.188 6.694 -0.610 1.00 37.22 136 ILE A C 1
ATOM 1135 O O . ILE A 1 136 ? 23.222 6.109 -1.688 1.00 37.22 136 ILE A O 1
ATOM 1139 N N . GLY A 1 137 ? 24.284 7.108 0.029 1.00 29.48 137 GLY A N 1
ATOM 1140 C CA . GLY A 1 137 ? 25.657 6.866 -0.430 1.00 29.48 137 GLY A CA 1
ATOM 1141 C C . GLY A 1 137 ? 26.406 8.165 -0.715 1.00 29.48 137 GLY A C 1
ATOM 1142 O O . GLY A 1 137 ? 26.091 8.883 -1.657 1.00 29.48 137 GLY A O 1
ATOM 1143 N N . GLY A 1 138 ? 27.353 8.494 0.161 1.00 33.22 138 GLY A N 1
ATOM 1144 C CA . GLY A 1 138 ? 27.993 9.799 0.256 1.00 33.22 138 GLY A CA 1
ATOM 1145 C C . GLY A 1 138 ? 28.729 10.268 -0.995 1.00 33.22 138 GLY A C 1
ATOM 1146 O O . GLY A 1 138 ? 29.604 9.588 -1.505 1.00 33.22 138 GLY A O 1
ATOM 1147 N N . HIS A 1 139 ? 28.456 11.508 -1.385 1.00 28.17 139 HIS A N 1
ATOM 1148 C CA . HIS A 1 139 ? 29.460 12.424 -1.913 1.00 28.17 139 HIS A CA 1
ATOM 1149 C C . HIS A 1 139 ? 29.080 13.838 -1.463 1.00 28.17 139 HIS A C 1
ATOM 1151 O O . HIS A 1 139 ? 28.057 14.393 -1.863 1.00 28.17 139 HIS A O 1
ATOM 1157 N N . LYS A 1 140 ? 29.894 14.407 -0.564 1.00 39.81 140 LYS A N 1
ATOM 1158 C CA . LYS A 1 140 ? 29.887 15.840 -0.253 1.00 39.81 140 LYS A CA 1
ATOM 1159 C C . LYS A 1 140 ? 30.159 16.605 -1.548 1.00 39.81 140 LYS A C 1
ATOM 1161 O O . LYS A 1 140 ? 31.249 16.472 -2.087 1.00 39.81 140 LYS A O 1
ATOM 1166 N N . LEU A 1 141 ? 29.230 17.454 -1.972 1.00 28.44 141 LEU A N 1
ATOM 1167 C CA . LEU A 1 141 ? 29.512 18.612 -2.820 1.00 28.44 141 LEU A CA 1
ATOM 1168 C C . LEU A 1 141 ? 28.654 19.783 -2.313 1.00 28.44 141 LEU A C 1
ATOM 1170 O O . LEU A 1 141 ? 27.457 19.873 -2.558 1.00 28.44 141 LEU A O 1
ATOM 1174 N N . THR A 1 142 ? 29.301 20.587 -1.464 1.00 29.72 142 THR A N 1
ATOM 1175 C CA . THR A 1 142 ? 29.075 22.020 -1.201 1.00 29.72 142 THR A CA 1
ATOM 1176 C C . THR A 1 142 ? 27.632 22.540 -1.242 1.00 29.72 142 THR A C 1
ATOM 1178 O O . THR A 1 142 ? 27.171 23.069 -2.251 1.00 29.72 142 THR A O 1
ATOM 1181 N N . LYS A 1 143 ? 26.964 22.549 -0.079 1.00 30.06 143 LYS A N 1
ATOM 1182 C CA . LYS A 1 143 ? 25.932 23.557 0.209 1.00 30.06 143 LYS A CA 1
ATOM 1183 C C . LYS A 1 143 ? 26.628 24.885 0.526 1.00 30.06 143 LYS A C 1
ATOM 1185 O O . LYS A 1 143 ? 26.998 25.128 1.668 1.00 30.06 143 LYS A O 1
ATOM 1190 N N . SER A 1 144 ? 26.796 25.732 -0.485 1.00 31.84 144 SER A N 1
ATOM 1191 C CA . SER A 1 144 ? 26.813 27.181 -0.287 1.00 31.84 144 SER A CA 1
ATOM 1192 C C . SER A 1 144 ? 25.380 27.663 -0.475 1.00 31.84 144 SER A C 1
ATOM 1194 O O . SER A 1 144 ? 24.907 27.773 -1.599 1.00 31.84 144 SER A O 1
ATOM 1196 N N . PHE A 1 145 ? 24.670 27.875 0.628 1.00 30.00 145 PHE A N 1
ATOM 1197 C CA . PHE A 1 145 ? 23.502 28.749 0.659 1.00 30.00 145 PHE A CA 1
ATOM 1198 C C . PHE A 1 145 ? 23.575 29.548 1.958 1.00 30.00 145 PHE A C 1
ATOM 1200 O O . PHE A 1 145 ? 23.106 29.136 3.016 1.00 30.00 145 PHE A O 1
ATOM 1207 N N . SER A 1 146 ? 24.259 30.686 1.848 1.00 32.78 146 SER A N 1
ATOM 1208 C CA . SER A 1 146 ? 23.994 31.874 2.652 1.00 32.78 146 SER A CA 1
ATOM 1209 C C . SER A 1 146 ? 22.515 32.243 2.493 1.00 32.78 146 SER A C 1
ATOM 1211 O O . SER A 1 146 ? 22.027 32.313 1.366 1.00 32.78 146 SER A O 1
ATOM 1213 N N . GLY A 1 147 ? 21.791 32.450 3.596 1.00 29.12 147 GLY A N 1
ATOM 1214 C CA . GLY A 1 147 ? 20.385 32.847 3.515 1.00 29.12 147 GLY A CA 1
ATOM 1215 C C . GLY A 1 147 ? 19.589 32.732 4.811 1.00 29.12 147 GLY A C 1
ATOM 1216 O O . GLY A 1 147 ? 18.717 31.885 4.911 1.00 29.12 147 GLY A O 1
ATOM 1217 N N . LYS A 1 148 ? 19.918 33.600 5.776 1.00 32.06 148 LYS A N 1
ATOM 1218 C CA . LYS A 1 148 ? 19.046 34.220 6.799 1.00 32.06 148 LYS A CA 1
ATOM 1219 C C . LYS A 1 148 ? 18.006 33.344 7.532 1.00 32.06 148 LYS A C 1
ATOM 1221 O O . LYS A 1 148 ? 16.922 33.068 7.033 1.00 32.06 148 LYS A O 1
ATOM 1226 N N . ARG A 1 149 ? 18.303 33.090 8.816 1.00 31.28 149 ARG A N 1
ATOM 1227 C CA . ARG A 1 149 ? 17.303 32.948 9.888 1.00 31.28 149 ARG A CA 1
ATOM 1228 C C . ARG A 1 149 ? 16.431 34.208 9.930 1.00 31.28 149 ARG A C 1
ATOM 1230 O O . ARG A 1 149 ? 16.977 35.309 9.995 1.00 31.28 149 ARG A O 1
ATOM 1237 N N . LEU A 1 150 ? 15.117 34.034 9.942 1.00 35.84 150 LEU A N 1
ATOM 1238 C CA . LEU A 1 150 ? 14.192 35.002 10.524 1.00 35.84 150 LEU A CA 1
ATOM 1239 C C . LEU A 1 150 ? 13.755 34.422 11.871 1.00 35.84 150 LEU A C 1
ATOM 1241 O O . LEU A 1 150 ? 13.400 33.244 11.940 1.00 35.84 150 LEU A O 1
ATOM 1245 N N . ASN A 1 151 ? 13.928 35.238 12.910 1.00 43.41 151 ASN A N 1
ATOM 1246 C CA . ASN A 1 151 ? 13.378 35.031 14.246 1.00 43.41 151 ASN A CA 1
ATOM 1247 C C . ASN A 1 151 ? 11.856 35.156 14.211 1.00 43.41 151 ASN A C 1
ATOM 1249 O O . ASN A 1 151 ? 11.372 35.961 13.382 1.00 43.41 151 ASN A O 1
#

Radius of gyration: 21.23 Å; chains: 1; bounding box: 46×47×50 Å

InterPro domains:
  IPR008928 Six-hairpin glycosidase superfamily [SSF48208] (37-100)